Protein AF-W1YDT4-F1 (afdb_monomer)

Secondary structure (DSSP, 8-state):
-HHHHHHTS-GGGGEEE-TTSS-EEE-HHHHHHHHHHHHHHHHHHT---HHHHHHHHHHHHHHTTTS-HHHHHHHHHHTT-HHHHHHHHH-

Foldseek 3Di:
DVVVCVVVVDQVVQWDDDPPDPDIDGDLLVVLLVLLVVQVVCVVPPHDDPVSLVVNVVSCVVCVVVYPVVVSCVVCVVVVNNVVVVVSVVD

Mean predicted aligned error: 3.75 Å

Radius of gyration: 13.42 Å; Cα contacts (8 Å, |Δi|>4): 59; chains: 1; bounding box: 31×32×34 Å

Structure (mmCIF, N/CA/C/O backbone):
data_AF-W1YDT4-F1
#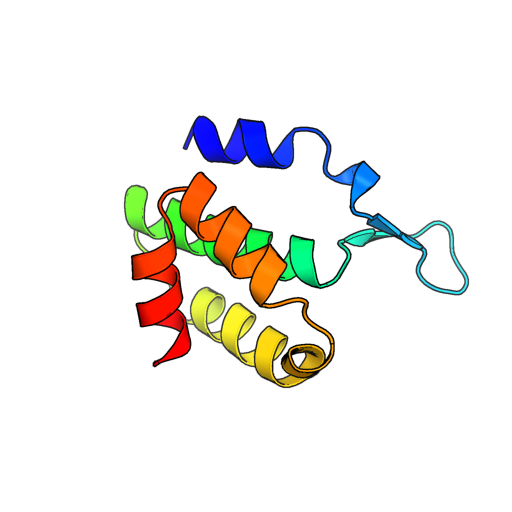
_entry.id   AF-W1YDT4-F1
#
loop_
_atom_site.group_PDB
_atom_site.id
_atom_site.type_symbol
_atom_site.label_atom_id
_atom_site.label_alt_id
_atom_site.label_comp_id
_atom_site.label_asym_id
_atom_site.label_entity_id
_atom_site.label_seq_id
_atom_site.pdbx_PDB_ins_code
_atom_site.Cartn_x
_atom_site.Cartn_y
_atom_site.Cartn_z
_atom_site.occupancy
_atom_site.B_iso_or_equiv
_atom_site.auth_seq_id
_atom_site.auth_comp_id
_atom_site.auth_asym_id
_atom_site.auth_atom_id
_atom_site.pdbx_PDB_model_num
ATOM 1 N N . ILE A 1 1 ? 11.715 4.205 -9.279 1.00 60.38 1 ILE A N 1
ATOM 2 C CA . ILE A 1 1 ? 12.010 5.119 -8.133 1.00 60.38 1 ILE A CA 1
ATOM 3 C C . ILE A 1 1 ? 11.320 6.483 -8.272 1.00 60.38 1 ILE A C 1
ATOM 5 O O . ILE A 1 1 ? 10.588 6.854 -7.364 1.00 60.38 1 ILE A O 1
ATOM 9 N N . ILE A 1 2 ? 11.498 7.220 -9.380 1.00 60.56 2 ILE A N 1
ATOM 10 C CA . ILE A 1 2 ? 10.871 8.549 -9.581 1.00 60.56 2 ILE A CA 1
ATOM 11 C C . ILE A 1 2 ? 9.329 8.474 -9.572 1.00 60.56 2 ILE A C 1
ATOM 13 O O . ILE A 1 2 ? 8.682 9.298 -8.931 1.00 60.56 2 ILE A O 1
ATOM 17 N N . PHE A 1 3 ? 8.745 7.442 -10.191 1.00 69.81 3 PHE A N 1
ATOM 18 C CA . PHE A 1 3 ? 7.291 7.217 -10.206 1.00 69.81 3 PHE A CA 1
ATOM 19 C C . PHE A 1 3 ? 6.680 7.036 -8.808 1.00 69.81 3 PHE A C 1
ATOM 21 O O . PHE A 1 3 ? 5.650 7.634 -8.510 1.00 69.81 3 PHE A O 1
ATOM 28 N N . PHE A 1 4 ? 7.353 6.310 -7.911 1.00 82.38 4 PHE A N 1
ATOM 29 C CA . PHE A 1 4 ? 6.881 6.120 -6.533 1.00 82.38 4 PHE A CA 1
ATOM 30 C C . PHE A 1 4 ? 6.823 7.442 -5.769 1.00 82.38 4 PHE A C 1
ATOM 32 O O . PHE A 1 4 ? 5.856 7.716 -5.069 1.00 82.38 4 PHE A O 1
ATOM 39 N N . LYS A 1 5 ? 7.827 8.307 -5.955 1.00 81.94 5 LYS A N 1
ATOM 40 C CA . LYS A 1 5 ? 7.848 9.630 -5.321 1.00 81.94 5 LYS A CA 1
ATOM 41 C C . LYS A 1 5 ? 6.664 10.495 -5.769 1.00 81.94 5 LYS A C 1
ATOM 43 O O . LYS A 1 5 ? 6.133 11.244 -4.959 1.00 81.94 5 LYS A O 1
ATOM 48 N N . LYS A 1 6 ? 6.250 10.381 -7.037 1.00 87.75 6 LYS A N 1
ATOM 49 C CA . LYS A 1 6 ? 5.073 11.087 -7.563 1.00 87.75 6 LYS A CA 1
ATOM 50 C C . LYS A 1 6 ? 3.773 10.549 -6.962 1.00 87.75 6 LYS A C 1
ATOM 52 O O . LYS A 1 6 ? 2.917 11.343 -6.607 1.00 87.75 6 LYS A O 1
ATOM 57 N N . PHE A 1 7 ? 3.641 9.232 -6.816 1.00 88.75 7 PHE A N 1
ATOM 58 C CA . PHE A 1 7 ? 2.458 8.615 -6.207 1.00 88.75 7 PHE A CA 1
ATOM 59 C C . PHE A 1 7 ? 2.237 9.061 -4.751 1.00 88.75 7 PHE A C 1
ATOM 61 O O . PHE A 1 7 ? 1.116 9.345 -4.339 1.00 88.75 7 PHE A O 1
ATOM 68 N N . PHE A 1 8 ? 3.324 9.186 -3.985 1.00 91.56 8 PHE A N 1
ATOM 69 C CA . PHE A 1 8 ? 3.301 9.624 -2.587 1.00 91.56 8 PHE A CA 1
ATOM 70 C C . PHE A 1 8 ? 3.539 11.132 -2.413 1.00 91.56 8 PHE A C 1
ATOM 72 O O . PHE A 1 8 ? 4.079 11.552 -1.391 1.00 91.56 8 PHE A O 1
ATOM 79 N N . SER A 1 9 ? 3.182 11.966 -3.399 1.00 93.06 9 SER A N 1
ATOM 80 C CA . SER A 1 9 ? 3.457 13.408 -3.333 1.00 93.06 9 SER A CA 1
ATOM 81 C C . SER A 1 9 ? 2.606 14.153 -2.304 1.00 93.06 9 SER A C 1
ATOM 83 O O . SER A 1 9 ? 3.050 15.186 -1.809 1.00 93.06 9 SER A O 1
ATOM 85 N N . ASN A 1 10 ? 1.410 13.650 -1.979 1.00 93.06 10 ASN A N 1
ATOM 86 C CA . ASN A 1 10 ? 0.537 14.248 -0.967 1.00 93.06 10 ASN A CA 1
ATOM 87 C C . ASN A 1 10 ? -0.089 13.192 -0.032 1.00 93.06 10 ASN A C 1
ATOM 89 O O . ASN A 1 10 ? -1.289 12.930 -0.096 1.00 93.06 10 ASN A O 1
ATOM 93 N N . PRO A 1 11 ? 0.705 12.553 0.844 1.00 92.38 11 PRO A N 1
ATOM 94 C CA . PRO A 1 11 ? 0.223 11.450 1.677 1.00 92.38 11 PRO A CA 1
ATOM 95 C C . PRO A 1 11 ? -0.819 11.893 2.716 1.00 92.38 11 PRO A C 1
ATOM 97 O O . PRO A 1 11 ? -1.576 11.058 3.203 1.00 92.38 11 PRO A O 1
ATOM 100 N N . TRP A 1 12 ? -0.883 13.189 3.045 1.00 94.31 12 TRP A N 1
ATOM 101 C CA . TRP A 1 12 ? -1.816 13.742 4.031 1.00 94.31 12 TRP A CA 1
ATOM 102 C C . TRP A 1 12 ? -3.285 13.586 3.633 1.00 94.31 12 TRP A C 1
ATOM 104 O O . TRP A 1 12 ? -4.111 13.326 4.506 1.00 94.31 12 TRP A O 1
ATOM 114 N N . GLU A 1 13 ? -3.607 13.646 2.335 1.00 95.12 13 GLU A N 1
ATOM 115 C CA . GLU A 1 13 ? -4.966 13.391 1.817 1.00 95.12 13 GLU A CA 1
ATOM 116 C C . GLU A 1 13 ? -5.467 11.981 2.148 1.00 95.12 13 GLU A C 1
ATOM 118 O O . GLU A 1 13 ? -6.667 11.732 2.218 1.00 95.12 13 GLU A O 1
ATOM 123 N N . TYR A 1 14 ? -4.538 11.061 2.398 1.00 95.69 14 TYR A N 1
ATOM 124 C CA . TYR A 1 14 ? -4.821 9.668 2.697 1.00 95.69 14 TYR A CA 1
ATOM 125 C C . TYR A 1 14 ? -4.712 9.362 4.188 1.00 95.69 14 TYR A C 1
ATOM 127 O O . TYR A 1 14 ? -4.686 8.190 4.560 1.00 95.69 14 TYR A O 1
ATOM 135 N N . THR A 1 15 ? -4.641 10.374 5.053 1.00 95.31 15 THR A N 1
ATOM 136 C CA . THR A 1 15 ? -4.567 10.165 6.500 1.00 95.31 15 THR A CA 1
ATOM 137 C C . THR A 1 15 ? -5.938 10.153 7.168 1.00 95.31 15 THR A C 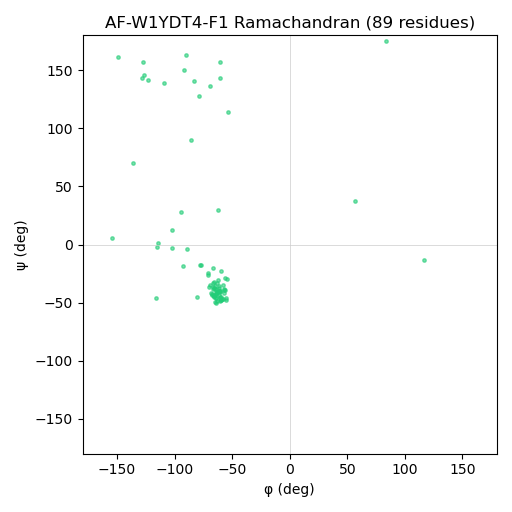1
ATOM 139 O O . THR A 1 15 ? -6.885 10.799 6.732 1.00 95.31 15 THR A O 1
ATOM 142 N N . VAL A 1 16 ? -6.034 9.404 8.261 1.00 94.56 16 VAL A N 1
ATOM 143 C CA . VAL A 1 16 ? -7.178 9.363 9.169 1.00 94.56 16 VAL A CA 1
ATOM 144 C C . VAL A 1 16 ? -6.703 9.702 10.579 1.00 94.56 16 VAL A C 1
ATOM 146 O O . VAL A 1 16 ? -5.610 9.302 10.991 1.00 94.56 16 VAL A O 1
ATOM 149 N N . SER A 1 17 ? -7.517 10.455 11.319 1.00 93.44 17 SER A N 1
ATOM 150 C CA . SER A 1 17 ? -7.225 10.801 12.713 1.00 93.44 17 SER A CA 1
ATOM 151 C C . SER A 1 17 ? -7.336 9.565 13.606 1.00 93.44 17 SER A C 1
ATOM 153 O O . SER A 1 17 ? -8.273 8.768 13.491 1.00 93.44 17 SER A O 1
ATOM 155 N N . LEU A 1 18 ? -6.374 9.409 14.512 1.00 89.62 18 LEU A N 1
ATOM 156 C CA . LEU A 1 18 ? -6.461 8.438 15.591 1.00 89.62 18 LEU A CA 1
ATOM 157 C C . LEU A 1 18 ? -7.362 9.015 16.688 1.00 89.62 18 LEU A C 1
ATOM 159 O O . LEU A 1 18 ? -7.160 10.143 17.133 1.00 89.62 18 LEU A O 1
ATOM 163 N N . LYS A 1 19 ? -8.378 8.252 17.117 1.00 80.94 19 LYS A N 1
ATOM 164 C CA . LYS A 1 19 ? -9.320 8.701 18.154 1.00 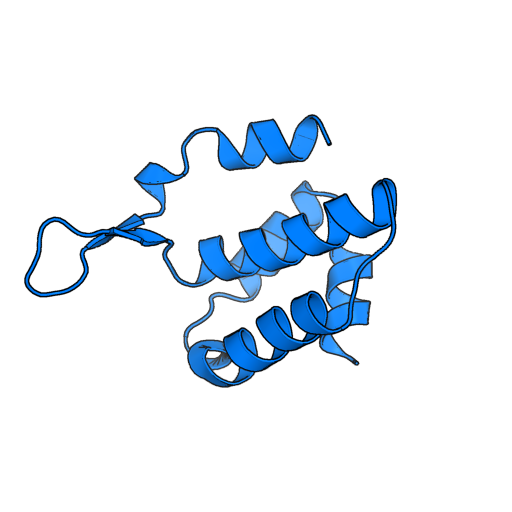80.94 19 LYS A CA 1
ATOM 165 C C . LYS A 1 19 ? -8.562 9.142 19.409 1.00 80.94 19 LYS A C 1
ATOM 167 O O . LYS A 1 19 ? -7.998 8.297 20.097 1.00 80.94 19 LYS A O 1
ATOM 172 N N . GLY A 1 20 ? -8.643 10.433 19.721 1.00 70.88 20 GLY A N 1
ATOM 173 C CA . GLY A 1 20 ? -8.217 10.992 21.003 1.00 70.88 20 GLY A CA 1
ATOM 174 C C . GLY A 1 20 ? -7.061 11.985 20.951 1.00 70.88 20 GLY A C 1
ATOM 175 O O . GLY A 1 20 ? -6.908 12.698 21.928 1.00 70.88 20 GLY A O 1
ATOM 176 N N . ASP A 1 21 ? -6.314 12.109 19.848 1.00 67.44 21 ASP A N 1
ATOM 177 C CA . ASP A 1 21 ? -5.135 12.985 19.809 1.00 67.44 21 ASP A CA 1
ATOM 178 C C . ASP A 1 21 ? -4.870 13.574 18.418 1.00 67.44 21 ASP A C 1
ATOM 180 O O . ASP A 1 21 ? -5.312 13.036 17.403 1.00 67.44 21 ASP A O 1
ATOM 184 N N . TYR A 1 22 ? -4.075 14.652 18.376 1.00 84.88 22 TYR A N 1
ATOM 185 C CA . TYR A 1 22 ? -3.513 15.332 17.192 1.00 84.88 22 TYR A CA 1
ATOM 186 C C . TYR A 1 22 ? -2.569 14.441 16.349 1.00 84.88 22 TYR A C 1
ATOM 188 O O . TYR A 1 22 ? -1.618 14.917 15.731 1.00 84.88 22 TYR A O 1
ATOM 196 N N . SER A 1 23 ? -2.812 13.132 16.345 1.00 92.00 23 SER A N 1
ATOM 197 C CA . SER A 1 23 ? -2.056 12.102 15.653 1.00 92.00 23 SER A CA 1
ATOM 198 C C . SER A 1 23 ? -2.867 11.544 14.490 1.00 92.00 23 SER A C 1
ATOM 200 O O . SER A 1 23 ? -4.068 11.279 14.594 1.00 92.00 23 SER A O 1
ATOM 202 N N . TYR A 1 24 ? -2.180 11.323 13.377 1.00 93.62 24 TYR A N 1
ATOM 203 C CA . TYR A 1 24 ? -2.763 10.842 12.134 1.00 93.62 24 TYR A CA 1
ATOM 204 C C . TYR A 1 24 ? -2.003 9.611 11.663 1.00 93.62 24 TYR A C 1
ATOM 206 O O . TYR A 1 24 ? -0.791 9.501 11.845 1.00 93.62 24 TYR A O 1
ATOM 214 N N . THR A 1 25 ? -2.719 8.687 11.040 1.00 94.62 25 THR A N 1
ATOM 215 C CA . THR A 1 25 ? -2.131 7.524 10.376 1.00 94.62 25 THR A CA 1
ATOM 216 C C . THR A 1 25 ? -2.634 7.442 8.947 1.00 94.62 25 THR A C 1
ATOM 218 O O . THR A 1 25 ? -3.697 7.973 8.637 1.00 94.62 25 THR A O 1
ATOM 221 N N . LEU A 1 26 ? -1.900 6.769 8.066 1.00 96.12 26 LEU A N 1
ATOM 222 C CA . LEU A 1 26 ? -2.413 6.459 6.735 1.00 96.12 26 LEU A CA 1
ATOM 223 C C . LEU A 1 26 ? -3.668 5.588 6.850 1.00 96.12 26 LEU A C 1
ATOM 225 O O . LEU A 1 26 ? -3.746 4.688 7.692 1.00 96.12 26 LEU A O 1
ATOM 229 N N . ASN A 1 27 ? -4.634 5.823 5.968 1.00 96.44 27 ASN A N 1
ATOM 230 C CA . ASN A 1 27 ? -5.742 4.906 5.783 1.00 96.44 27 ASN A CA 1
ATOM 231 C C . ASN A 1 27 ? -5.216 3.531 5.339 1.00 96.44 27 ASN A C 1
ATOM 233 O O . ASN A 1 27 ? -4.114 3.405 4.795 1.00 96.44 27 ASN A O 1
ATOM 237 N N . LYS A 1 28 ? -6.014 2.489 5.580 1.00 97.75 28 LYS A N 1
ATOM 238 C CA . LYS A 1 28 ? -5.549 1.102 5.466 1.00 97.75 28 LYS A CA 1
ATOM 239 C C . LYS A 1 28 ? -5.103 0.723 4.054 1.00 97.75 28 LYS A C 1
ATOM 241 O O . LYS A 1 28 ? -4.063 0.089 3.889 1.00 97.75 28 LYS A O 1
ATOM 246 N N . ASN A 1 29 ? -5.844 1.176 3.044 1.00 98.06 29 ASN A N 1
ATOM 247 C CA . ASN A 1 29 ? -5.528 0.915 1.641 1.00 98.06 29 ASN A CA 1
ATOM 248 C C . ASN A 1 29 ? -4.197 1.563 1.254 1.00 98.06 29 ASN A C 1
ATOM 250 O O . ASN A 1 29 ? -3.300 0.902 0.733 1.00 98.06 29 ASN A O 1
ATOM 254 N N . TYR A 1 30 ? -4.037 2.847 1.574 1.00 97.44 30 TYR A N 1
ATOM 255 C CA . TYR A 1 30 ? -2.830 3.599 1.245 1.00 97.44 30 TYR A CA 1
ATOM 256 C C . TYR A 1 30 ? -1.600 3.087 2.005 1.00 97.44 30 TYR A C 1
ATOM 258 O O . TYR A 1 30 ? -0.495 3.070 1.465 1.00 97.44 30 TYR A O 1
ATOM 266 N N . HIS A 1 31 ? -1.790 2.601 3.234 1.00 97.75 31 HIS A N 1
ATOM 267 C CA . HIS A 1 31 ? -0.731 1.961 4.006 1.00 97.75 31 HIS A CA 1
ATOM 268 C C . HIS A 1 31 ? -0.260 0.645 3.368 1.00 97.75 31 HIS A C 1
ATOM 270 O O . HIS A 1 31 ? 0.946 0.436 3.248 1.00 97.75 31 HIS A O 1
ATOM 276 N N . LEU A 1 32 ? -1.168 -0.233 2.918 1.00 98.06 32 LEU A N 1
ATOM 277 C CA . LEU A 1 32 ? -0.751 -1.462 2.233 1.00 98.06 32 LEU A CA 1
ATOM 278 C C . LEU A 1 32 ? -0.030 -1.152 0.914 1.00 98.06 32 LEU A C 1
ATOM 280 O O . LEU A 1 32 ? 1.018 -1.734 0.639 1.00 98.06 32 LEU A O 1
ATOM 284 N N . ILE A 1 33 ? -0.543 -0.196 0.131 1.00 97.69 33 ILE A N 1
ATOM 285 C CA . ILE A 1 33 ? 0.122 0.273 -1.093 1.00 97.69 33 ILE A CA 1
ATOM 286 C C . ILE A 1 33 ? 1.538 0.776 -0.774 1.00 97.69 33 ILE A C 1
ATOM 288 O O . ILE A 1 33 ? 2.483 0.441 -1.487 1.00 97.69 33 IL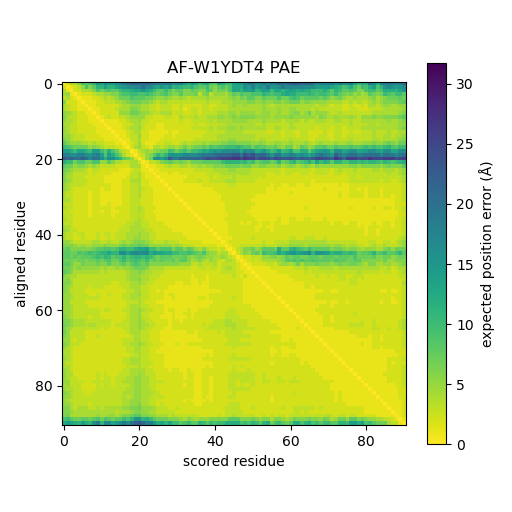E A O 1
ATOM 292 N N . TYR A 1 34 ? 1.717 1.516 0.325 1.00 96.94 34 TYR A N 1
ATOM 293 C CA . TYR A 1 34 ? 3.041 1.933 0.786 1.00 96.94 34 TYR A CA 1
ATOM 294 C C . TYR A 1 34 ? 3.966 0.741 1.068 1.00 96.94 34 TYR A C 1
ATOM 296 O O . TYR A 1 34 ? 5.096 0.745 0.584 1.00 96.94 34 TYR A O 1
ATOM 304 N N . LEU A 1 35 ? 3.506 -0.293 1.782 1.00 97.19 35 LEU A N 1
ATOM 305 C CA . LEU A 1 35 ? 4.320 -1.485 2.058 1.00 97.19 35 LEU A CA 1
ATOM 306 C C . LEU A 1 35 ? 4.736 -2.216 0.767 1.00 97.19 35 LEU A C 1
ATOM 308 O O . LEU A 1 35 ? 5.905 -2.576 0.616 1.00 97.19 35 LEU A O 1
ATOM 312 N N . LEU A 1 36 ? 3.813 -2.371 -0.188 1.00 96.81 36 LEU A N 1
ATOM 313 C CA . LEU A 1 36 ? 4.065 -3.013 -1.485 1.00 96.81 36 LEU A CA 1
ATOM 314 C C . LEU A 1 36 ? 5.051 -2.216 -2.351 1.00 96.81 36 LEU A C 1
ATOM 316 O O . LEU A 1 36 ? 5.988 -2.770 -2.927 1.00 96.81 36 LEU A O 1
ATOM 320 N N . VAL A 1 37 ? 4.903 -0.892 -2.405 1.00 95.75 37 VAL A N 1
ATOM 321 C CA . VAL A 1 37 ? 5.853 -0.039 -3.130 1.00 95.75 37 VAL A CA 1
ATOM 322 C C . VAL A 1 37 ? 7.213 -0.002 -2.426 1.00 95.75 37 VAL A C 1
ATOM 324 O O . VAL A 1 37 ? 8.254 0.058 -3.085 1.00 95.75 37 VAL A O 1
ATOM 327 N N . HIS A 1 38 ? 7.237 -0.053 -1.093 1.00 94.19 38 HIS A N 1
ATOM 328 C CA . HIS A 1 38 ? 8.472 -0.048 -0.317 1.00 94.19 38 HIS A CA 1
ATOM 329 C C . HIS A 1 38 ? 9.318 -1.291 -0.611 1.00 94.19 38 HIS A C 1
ATOM 331 O O . HIS A 1 38 ? 10.498 -1.155 -0.944 1.00 94.19 38 HIS A O 1
ATOM 337 N N . ILE A 1 39 ? 8.719 -2.484 -0.586 1.00 94.50 39 ILE A N 1
ATOM 338 C CA . ILE A 1 39 ? 9.440 -3.711 -0.935 1.00 94.50 39 ILE A CA 1
ATOM 339 C C . ILE A 1 39 ? 9.849 -3.725 -2.419 1.00 94.50 39 ILE A C 1
ATOM 341 O O . ILE A 1 39 ? 10.982 -4.096 -2.730 1.00 94.50 39 ILE A O 1
ATOM 345 N N . ALA A 1 40 ? 9.012 -3.211 -3.332 1.00 93.75 40 ALA A N 1
ATOM 346 C CA . ALA A 1 40 ? 9.369 -3.054 -4.745 1.00 93.75 40 ALA A CA 1
ATOM 347 C C . ALA A 1 40 ? 10.614 -2.174 -4.930 1.00 93.75 40 ALA A C 1
ATOM 349 O O . ALA A 1 40 ? 11.558 -2.546 -5.627 1.00 93.75 40 ALA A O 1
ATOM 350 N N . LYS A 1 41 ? 10.665 -1.018 -4.255 1.00 92.25 41 LYS A N 1
ATOM 351 C CA . LYS A 1 41 ? 11.829 -0.118 -4.264 1.00 92.25 41 LYS A CA 1
ATOM 352 C C . LYS A 1 41 ? 13.106 -0.835 -3.814 1.00 92.25 41 LYS A C 1
ATOM 354 O O . LYS A 1 41 ? 14.163 -0.583 -4.389 1.00 92.25 41 LYS A O 1
ATOM 359 N N . HIS A 1 42 ? 13.010 -1.709 -2.816 1.00 92.62 42 HIS A N 1
ATOM 360 C CA . HIS A 1 42 ? 14.133 -2.506 -2.327 1.00 92.62 42 HIS A CA 1
ATOM 361 C C . HIS A 1 42 ? 14.616 -3.536 -3.354 1.00 92.62 42 HIS A C 1
ATOM 363 O O . HIS A 1 42 ? 15.822 -3.616 -3.604 1.00 92.62 42 HIS A O 1
ATOM 369 N N . PHE A 1 43 ? 13.699 -4.241 -4.022 1.00 90.12 43 PHE A N 1
ATOM 370 C CA . PHE A 1 43 ? 14.044 -5.161 -5.112 1.00 90.12 43 PHE A CA 1
ATOM 371 C C . PHE A 1 43 ? 14.794 -4.478 -6.262 1.00 90.12 43 PHE A C 1
ATOM 373 O O . PHE A 1 43 ? 15.711 -5.075 -6.817 1.00 90.12 43 PHE A O 1
ATOM 380 N N . TYR A 1 44 ? 14.476 -3.220 -6.580 1.00 87.62 44 TYR A N 1
ATOM 381 C CA . TYR A 1 44 ? 15.201 -2.476 -7.616 1.00 87.62 44 TYR A CA 1
ATOM 382 C C . TYR A 1 44 ? 16.629 -2.060 -7.229 1.00 87.62 44 TYR A C 1
ATOM 384 O O . TYR A 1 44 ? 17.423 -1.779 -8.122 1.00 87.62 44 TYR A O 1
ATOM 392 N N . GLY A 1 45 ? 16.942 -1.924 -5.936 1.00 82.88 45 GLY A N 1
ATOM 393 C CA . GLY A 1 45 ? 18.157 -1.228 -5.491 1.00 82.88 45 GLY A CA 1
ATOM 394 C C . GLY A 1 45 ? 19.181 -2.085 -4.752 1.00 82.88 45 GLY A C 1
ATOM 395 O O . GLY A 1 45 ? 20.375 -1.956 -5.003 1.00 82.88 45 GLY A O 1
ATOM 396 N N . CYS A 1 46 ? 18.743 -2.906 -3.799 1.00 84.25 46 CYS A N 1
ATOM 397 C CA . CYS A 1 46 ? 19.659 -3.564 -2.856 1.00 84.25 46 CYS A CA 1
ATOM 398 C C . CYS A 1 46 ? 19.138 -4.888 -2.268 1.00 84.25 46 CYS A C 1
ATOM 400 O O . CYS A 1 46 ? 19.790 -5.461 -1.398 1.00 84.25 46 CYS A O 1
ATOM 402 N N . GLY A 1 47 ? 17.986 -5.382 -2.736 1.00 85.25 47 GLY A N 1
ATOM 403 C CA . GLY A 1 47 ? 17.312 -6.558 -2.184 1.00 85.25 47 GLY A CA 1
ATOM 404 C C . GLY A 1 47 ? 16.432 -6.230 -0.974 1.00 85.25 47 GLY A C 1
ATOM 405 O O . GLY A 1 47 ? 16.383 -5.091 -0.504 1.00 85.25 47 GLY A O 1
ATOM 406 N N . CYS A 1 48 ? 15.706 -7.235 -0.477 1.00 88.12 48 CYS A N 1
ATOM 407 C CA . CYS A 1 48 ? 14.809 -7.100 0.670 1.00 88.12 48 CYS A CA 1
ATOM 408 C C . CYS A 1 48 ? 15.084 -8.179 1.731 1.00 88.12 48 CYS A C 1
ATOM 410 O O . CYS A 1 48 ? 15.409 -9.318 1.402 1.00 88.12 48 CYS A O 1
ATOM 412 N N . GLY A 1 49 ? 14.966 -7.814 3.010 1.00 89.25 49 GLY A N 1
ATOM 413 C CA . GLY A 1 49 ? 14.986 -8.757 4.126 1.00 89.25 49 GLY A CA 1
ATOM 414 C C . GLY A 1 49 ? 13.588 -9.272 4.479 1.00 89.25 49 GLY A C 1
ATOM 415 O O . GLY A 1 49 ? 12.578 -8.642 4.161 1.00 89.25 49 GLY A O 1
ATOM 416 N N . VAL A 1 50 ? 13.536 -10.379 5.228 1.00 92.44 50 VAL A N 1
ATOM 417 C CA . VAL A 1 50 ? 12.290 -11.070 5.618 1.00 92.44 50 VAL A CA 1
ATOM 418 C C . VAL A 1 50 ? 11.273 -10.165 6.324 1.00 92.44 50 VAL A C 1
ATOM 420 O O . VAL A 1 50 ? 10.067 -10.353 6.181 1.00 92.44 50 VAL A O 1
ATOM 423 N N . ARG A 1 51 ? 11.745 -9.139 7.045 1.00 94.81 51 ARG A N 1
ATOM 424 C CA . ARG A 1 51 ? 10.880 -8.219 7.789 1.00 94.81 51 ARG A CA 1
ATOM 425 C C . ARG A 1 51 ? 9.847 -7.526 6.896 1.00 94.81 51 ARG A C 1
ATOM 427 O O . ARG A 1 51 ? 8.706 -7.405 7.317 1.00 94.81 51 ARG A O 1
ATOM 434 N N . MET A 1 52 ? 10.215 -7.133 5.675 1.00 94.38 52 MET A N 1
ATOM 435 C CA . MET A 1 52 ? 9.294 -6.443 4.760 1.00 94.38 52 MET A CA 1
ATOM 436 C C . MET A 1 52 ? 8.151 -7.349 4.296 1.00 94.38 52 MET A C 1
ATOM 438 O O . MET A 1 52 ? 7.009 -6.906 4.216 1.00 94.38 52 MET A O 1
ATOM 442 N N . ILE A 1 53 ? 8.445 -8.628 4.044 1.00 94.56 53 ILE A N 1
ATOM 443 C CA . ILE A 1 53 ? 7.424 -9.630 3.712 1.00 94.56 53 ILE A CA 1
ATOM 444 C C . ILE A 1 53 ? 6.513 -9.852 4.926 1.00 94.56 53 ILE A C 1
ATOM 446 O O . ILE A 1 53 ? 5.292 -9.829 4.795 1.00 94.56 53 ILE A O 1
ATOM 450 N N . MET A 1 54 ? 7.094 -9.981 6.127 1.00 96.00 54 MET A N 1
ATOM 451 C CA . MET A 1 54 ? 6.322 -10.130 7.366 1.00 96.00 54 MET A CA 1
ATOM 452 C C . MET A 1 54 ? 5.421 -8.924 7.652 1.00 96.00 54 MET A C 1
ATOM 454 O O . MET A 1 54 ? 4.310 -9.112 8.139 1.00 96.00 54 MET A O 1
ATOM 458 N N . ASP A 1 55 ? 5.872 -7.702 7.359 1.00 96.88 55 ASP A N 1
ATOM 459 C CA . ASP A 1 55 ? 5.059 -6.495 7.523 1.00 96.88 55 ASP A CA 1
ATOM 460 C C . ASP A 1 55 ? 3.798 -6.562 6.658 1.00 96.88 55 ASP A C 1
ATOM 462 O O . ASP A 1 55 ? 2.703 -6.318 7.162 1.00 96.88 55 ASP A O 1
ATOM 466 N N . ILE A 1 56 ? 3.929 -6.979 5.396 1.00 97.62 56 ILE A N 1
ATOM 467 C CA . ILE A 1 56 ? 2.798 -7.161 4.476 1.00 97.62 56 ILE A CA 1
ATOM 468 C C . ILE A 1 56 ? 1.871 -8.278 4.971 1.00 97.62 56 ILE A C 1
ATOM 470 O O . ILE A 1 56 ? 0.665 -8.060 5.104 1.00 97.62 56 ILE A O 1
ATOM 474 N N . ALA A 1 57 ? 2.425 -9.446 5.310 1.00 96.75 57 ALA A N 1
ATOM 475 C CA . ALA A 1 57 ? 1.652 -10.598 5.773 1.00 96.75 57 ALA A CA 1
ATOM 476 C C . ALA A 1 57 ? 0.855 -10.283 7.051 1.00 96.75 57 ALA A C 1
ATOM 478 O O . ALA A 1 57 ? -0.350 -10.530 7.121 1.00 96.75 57 ALA A O 1
ATOM 479 N N . MET A 1 58 ? 1.496 -9.667 8.048 1.00 97.56 58 MET A N 1
ATOM 480 C CA . MET A 1 58 ? 0.839 -9.264 9.295 1.00 97.56 58 MET A CA 1
ATOM 481 C C . MET A 1 58 ? -0.230 -8.196 9.064 1.00 97.56 58 MET A C 1
ATOM 483 O O . MET A 1 58 ? -1.286 -8.236 9.701 1.00 97.56 58 MET A O 1
ATOM 487 N N . TYR A 1 59 ? 0.021 -7.253 8.151 1.00 98.06 59 TYR A N 1
ATOM 488 C CA . TYR A 1 59 ? -0.938 -6.207 7.820 1.00 98.06 59 TYR A CA 1
ATOM 489 C C . TYR A 1 59 ? -2.206 -6.783 7.188 1.00 98.06 59 TYR A C 1
ATOM 491 O O . TYR A 1 59 ? -3.312 -6.458 7.618 1.00 98.06 59 TYR A O 1
ATOM 499 N N . ILE A 1 60 ? -2.052 -7.691 6.224 1.00 97.44 60 ILE A N 1
ATOM 500 C CA . ILE A 1 60 ? -3.168 -8.366 5.552 1.00 97.44 60 ILE A CA 1
ATOM 501 C C . ILE A 1 60 ? -3.906 -9.289 6.515 1.00 97.44 60 ILE A C 1
ATOM 503 O O . ILE A 1 60 ? -5.133 -9.263 6.555 1.00 97.44 60 ILE A O 1
ATOM 507 N N . ASN A 1 61 ? -3.194 -10.047 7.349 1.00 97.12 61 ASN A N 1
ATOM 508 C CA . ASN A 1 61 ? -3.827 -10.890 8.361 1.00 97.12 61 ASN A CA 1
ATOM 509 C C . ASN A 1 61 ? -4.723 -10.071 9.308 1.00 97.12 61 ASN A C 1
ATOM 511 O O . ASN A 1 61 ? -5.805 -10.515 9.687 1.00 97.12 61 ASN A O 1
ATOM 515 N N . LYS A 1 62 ? -4.295 -8.855 9.669 1.00 97.94 62 LYS A N 1
ATOM 516 C CA . LYS A 1 62 ? -5.049 -7.984 10.576 1.00 97.94 62 LYS A CA 1
ATOM 517 C C . LYS A 1 62 ? -6.183 -7.220 9.892 1.00 97.94 62 LYS A C 1
ATOM 519 O O . LYS A 1 62 ? -7.269 -7.132 10.455 1.00 97.94 62 LYS A O 1
ATOM 524 N N . PHE A 1 63 ? -5.928 -6.637 8.723 1.00 98.00 63 PHE A N 1
ATOM 525 C CA . PHE A 1 63 ? -6.823 -5.664 8.089 1.00 98.00 63 PHE A CA 1
ATOM 526 C C . PHE A 1 63 ? -7.427 -6.141 6.768 1.00 98.00 63 PHE A C 1
ATOM 528 O O . PHE A 1 63 ? -8.244 -5.431 6.198 1.00 98.00 63 PHE A O 1
ATOM 535 N N . GLY A 1 64 ? -7.083 -7.334 6.280 1.00 96.88 64 GLY A N 1
ATOM 536 C CA . GLY A 1 64 ? -7.404 -7.809 4.929 1.00 96.88 64 GLY A CA 1
ATOM 537 C C . GLY A 1 64 ? -8.886 -7.797 4.558 1.00 96.88 64 GLY A C 1
ATOM 538 O O . GLY A 1 64 ? -9.215 -7.603 3.392 1.00 96.88 64 GLY A O 1
ATOM 539 N N . LYS A 1 65 ? -9.779 -7.952 5.543 1.00 97.69 65 LYS A N 1
ATOM 540 C CA . LYS A 1 65 ? -11.240 -7.877 5.355 1.00 97.69 65 LYS A CA 1
ATOM 541 C C . LYS A 1 65 ? -11.776 -6.447 5.227 1.00 97.69 65 LYS A C 1
ATOM 543 O O . LYS A 1 65 ? -12.905 -6.264 4.799 1.00 97.69 65 LYS A O 1
ATOM 548 N N . GLU A 1 66 ? -10.996 -5.458 5.647 1.00 98.00 66 GLU A N 1
ATOM 549 C CA . GLU A 1 66 ? -11.342 -4.032 5.627 1.00 98.00 66 GLU A CA 1
ATOM 550 C C . GLU A 1 66 ? -10.677 -3.287 4.461 1.00 98.00 66 GLU A C 1
ATOM 552 O O . GLU A 1 66 ? -10.864 -2.079 4.316 1.00 98.00 66 GLU A O 1
ATOM 557 N N . LEU A 1 67 ? -9.855 -3.987 3.676 1.00 98.12 67 LEU A N 1
ATOM 558 C CA . LEU A 1 67 ? -9.171 -3.428 2.521 1.00 98.12 67 LEU A CA 1
ATOM 559 C C . LEU A 1 67 ? -10.084 -3.425 1.296 1.00 98.12 67 LEU A C 1
ATOM 561 O O . LEU A 1 67 ? -10.793 -4.394 1.026 1.00 98.12 67 LEU A O 1
ATOM 565 N N . ASP A 1 68 ? -9.995 -2.346 0.527 1.00 98.31 68 ASP A N 1
ATOM 566 C CA . ASP A 1 68 ? -10.578 -2.242 -0.805 1.00 98.31 68 ASP A CA 1
ATOM 567 C C . ASP A 1 68 ? -9.585 -2.817 -1.820 1.00 98.31 68 ASP A C 1
ATOM 569 O O . ASP A 1 68 ? -8.681 -2.134 -2.312 1.00 98.31 68 ASP A O 1
ATOM 573 N N . TRP A 1 69 ? -9.710 -4.120 -2.069 1.00 97.75 69 TRP A N 1
ATOM 574 C CA . TRP A 1 69 ? -8.815 -4.842 -2.967 1.00 97.75 69 TRP A CA 1
ATOM 575 C C . TRP A 1 69 ? -8.936 -4.390 -4.419 1.00 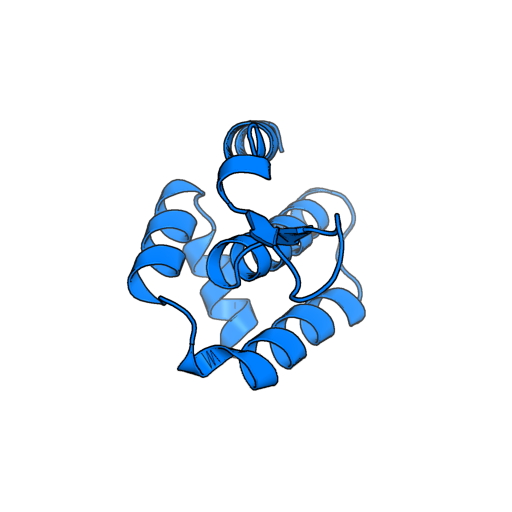97.75 69 TRP A C 1
ATOM 577 O O . TRP A 1 69 ? -7.920 -4.373 -5.111 1.00 97.75 69 TRP A O 1
ATOM 587 N N . ASP A 1 70 ? -10.122 -3.980 -4.870 1.00 98.31 70 ASP A N 1
ATOM 588 C CA . ASP A 1 70 ? -10.318 -3.491 -6.236 1.00 98.31 70 ASP A CA 1
ATOM 589 C C . ASP A 1 70 ? -9.548 -2.182 -6.447 1.00 98.31 70 ASP A C 1
ATOM 591 O O . ASP A 1 70 ? -8.805 -2.043 -7.424 1.00 98.31 70 ASP A O 1
ATOM 595 N N . TYR A 1 71 ? -9.631 -1.262 -5.481 1.00 97.62 71 TYR A N 1
ATOM 596 C CA . TYR A 1 71 ? -8.817 -0.048 -5.471 1.00 97.62 71 TYR A CA 1
ATOM 597 C C . TYR A 1 71 ? -7.316 -0.364 -5.430 1.00 97.62 71 TYR A C 1
ATOM 599 O O . TYR A 1 71 ? -6.550 0.165 -6.236 1.00 97.62 71 TYR A O 1
ATOM 607 N N . ILE A 1 72 ? -6.876 -1.249 -4.528 1.00 98.12 72 ILE A N 1
ATOM 608 C CA . ILE A 1 72 ? -5.453 -1.603 -4.400 1.00 98.12 72 ILE A CA 1
ATOM 609 C C . ILE A 1 72 ? -4.914 -2.190 -5.707 1.00 98.12 72 ILE A C 1
ATOM 611 O O . ILE A 1 72 ? -3.840 -1.783 -6.152 1.00 98.12 72 ILE A O 1
ATOM 615 N N . TRP A 1 73 ? -5.639 -3.112 -6.345 1.00 98.06 73 TRP A N 1
ATOM 616 C CA . TRP A 1 73 ? -5.212 -3.701 -7.614 1.00 98.06 73 TRP A CA 1
ATOM 617 C C . TRP A 1 73 ? -5.150 -2.671 -8.738 1.00 98.06 73 TRP A C 1
ATOM 619 O O . TRP A 1 73 ? -4.162 -2.660 -9.472 1.00 98.06 73 TRP A O 1
ATOM 629 N N . ALA A 1 74 ? -6.122 -1.758 -8.820 1.0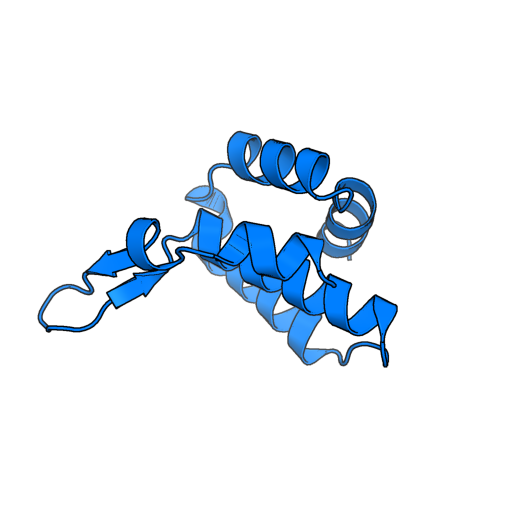0 97.94 74 ALA A N 1
ATOM 630 C CA . ALA A 1 74 ? -6.093 -0.669 -9.791 1.00 97.94 74 ALA A CA 1
ATOM 631 C C . ALA A 1 74 ? -4.869 0.247 -9.603 1.00 97.94 74 ALA A C 1
ATOM 633 O O . ALA A 1 74 ? -4.241 0.652 -10.584 1.00 97.94 74 ALA A O 1
ATOM 634 N N . GLU A 1 75 ? -4.482 0.553 -8.361 1.00 96.38 75 GLU A N 1
ATOM 635 C CA . GLU A 1 75 ? -3.258 1.318 -8.094 1.00 96.38 75 GLU A CA 1
ATOM 636 C C . GLU A 1 75 ? -1.986 0.515 -8.408 1.00 96.38 75 GLU A C 1
ATOM 638 O O . GLU A 1 75 ? -1.026 1.073 -8.943 1.00 96.38 75 GLU A O 1
ATOM 643 N N . MET A 1 76 ? -1.966 -0.797 -8.150 1.00 96.94 76 MET A N 1
ATOM 644 C CA . MET A 1 76 ? -0.837 -1.658 -8.527 1.00 96.94 76 MET A CA 1
ATOM 645 C C . MET A 1 76 ? -0.657 -1.762 -10.045 1.00 96.94 76 MET A C 1
ATOM 647 O O . MET A 1 76 ? 0.484 -1.794 -10.503 1.00 96.94 76 MET A O 1
ATOM 651 N N . ASP A 1 77 ? -1.744 -1.772 -10.821 1.00 96.56 77 ASP A N 1
ATOM 652 C CA . ASP A 1 77 ? -1.697 -1.721 -12.287 1.00 96.56 77 ASP A CA 1
ATOM 653 C C . ASP A 1 77 ? -1.105 -0.391 -12.781 1.00 96.56 77 ASP A C 1
ATOM 655 O O . ASP A 1 77 ? -0.191 -0.383 -13.603 1.00 96.56 77 ASP A O 1
ATOM 659 N N . LYS A 1 78 ? -1.544 0.749 -12.225 1.00 94.50 78 LYS A N 1
ATOM 660 C CA . LYS A 1 78 ? -0.993 2.079 -12.567 1.00 94.50 78 LYS A CA 1
ATOM 661 C C . LYS A 1 78 ? 0.494 2.219 -12.229 1.00 94.50 78 LYS A C 1
ATOM 663 O O . LYS A 1 78 ? 1.198 3.004 -12.863 1.00 94.50 78 LYS A O 1
ATOM 668 N N . LEU A 1 79 ? 0.951 1.510 -11.198 1.00 94.00 79 LEU A N 1
ATOM 669 C CA . LEU A 1 79 ? 2.336 1.522 -10.729 1.00 94.00 79 LEU A CA 1
ATOM 670 C C . LEU A 1 79 ? 3.225 0.470 -11.408 1.00 94.00 79 LEU A C 1
ATOM 672 O O . LEU A 1 79 ? 4.423 0.459 -11.123 1.00 94.00 79 LEU A O 1
ATOM 676 N N . ASP A 1 80 ? 2.664 -0.377 -12.277 1.00 94.38 80 ASP A N 1
ATOM 677 C CA . ASP A 1 80 ? 3.342 -1.526 -12.896 1.00 94.38 80 ASP A CA 1
ATOM 678 C C . ASP A 1 80 ? 3.931 -2.506 -11.857 1.00 94.38 80 ASP A C 1
ATOM 680 O O . ASP A 1 80 ? 5.022 -3.054 -11.996 1.00 94.38 80 ASP A O 1
ATOM 684 N N . LEU A 1 81 ? 3.206 -2.699 -10.749 1.00 95.94 81 LEU A N 1
ATOM 685 C CA . LEU A 1 81 ? 3.605 -3.564 -9.632 1.00 95.94 81 LEU A CA 1
ATOM 686 C C . LEU A 1 81 ? 2.693 -4.777 -9.445 1.00 95.94 81 LEU A C 1
ATOM 688 O O . LEU A 1 81 ? 2.922 -5.572 -8.534 1.00 95.94 81 LEU A O 1
ATOM 692 N N . ARG A 1 82 ? 1.675 -4.960 -10.292 1.00 96.31 82 ARG A N 1
ATOM 693 C CA . ARG A 1 82 ? 0.677 -6.021 -10.106 1.00 96.31 82 ARG A CA 1
ATOM 694 C C . ARG A 1 82 ? 1.288 -7.417 -9.996 1.00 96.31 82 ARG A C 1
ATOM 696 O O . ARG A 1 82 ? 0.952 -8.134 -9.057 1.00 96.31 82 ARG A O 1
ATOM 703 N N . LEU A 1 83 ? 2.197 -7.787 -10.899 1.00 95.94 83 LEU A N 1
ATOM 704 C CA . LEU A 1 83 ? 2.820 -9.116 -10.889 1.00 95.94 83 LEU A CA 1
ATOM 705 C C . LEU A 1 83 ? 3.665 -9.346 -9.626 1.00 95.94 83 LEU A C 1
ATOM 707 O O . LEU A 1 83 ? 3.588 -10.407 -9.009 1.00 95.94 83 LEU A O 1
ATOM 711 N N . LEU A 1 84 ? 4.444 -8.341 -9.214 1.00 94.06 84 LEU A N 1
ATOM 712 C CA . LEU A 1 84 ? 5.218 -8.410 -7.975 1.00 94.06 84 LEU A CA 1
ATOM 713 C C . LEU A 1 84 ? 4.292 -8.608 -6.770 1.00 94.06 84 LEU A C 1
ATOM 715 O O . LEU A 1 84 ? 4.535 -9.489 -5.949 1.00 94.06 84 LEU A O 1
ATOM 719 N N . THR A 1 85 ? 3.221 -7.819 -6.689 1.00 96.19 85 THR A N 1
ATOM 720 C CA . THR A 1 85 ? 2.235 -7.920 -5.612 1.00 96.19 85 THR A CA 1
ATOM 721 C C . THR A 1 85 ? 1.584 -9.300 -5.589 1.00 96.19 85 THR A C 1
ATOM 723 O O . THR A 1 85 ? 1.537 -9.910 -4.529 1.00 96.19 85 THR A O 1
ATOM 726 N N . GLN A 1 86 ? 1.158 -9.850 -6.731 1.00 96.50 86 GLN A N 1
ATOM 727 C CA . GLN A 1 86 ? 0.603 -11.211 -6.798 1.00 96.50 86 GLN A CA 1
ATOM 728 C C . GLN A 1 86 ? 1.568 -12.257 -6.234 1.00 96.50 86 GLN A C 1
ATOM 730 O O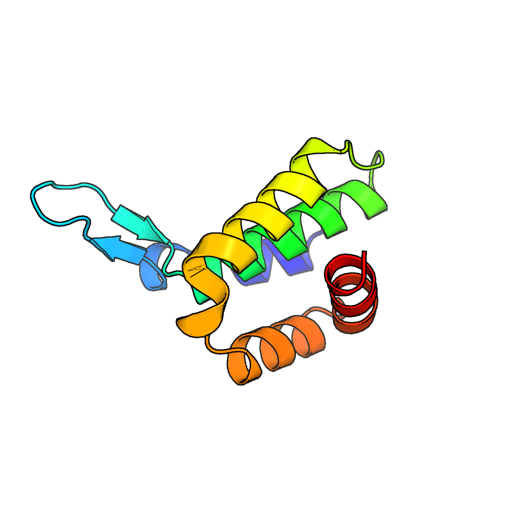 . GLN A 1 86 ? 1.161 -13.079 -5.418 1.00 96.50 86 GLN A O 1
ATOM 735 N N . ASN A 1 87 ? 2.845 -12.187 -6.612 1.00 94.44 87 ASN A N 1
ATOM 736 C CA . ASN A 1 87 ? 3.854 -13.118 -6.113 1.00 94.44 87 ASN A CA 1
ATOM 737 C C . ASN A 1 87 ? 4.067 -12.982 -4.601 1.00 94.44 87 ASN A C 1
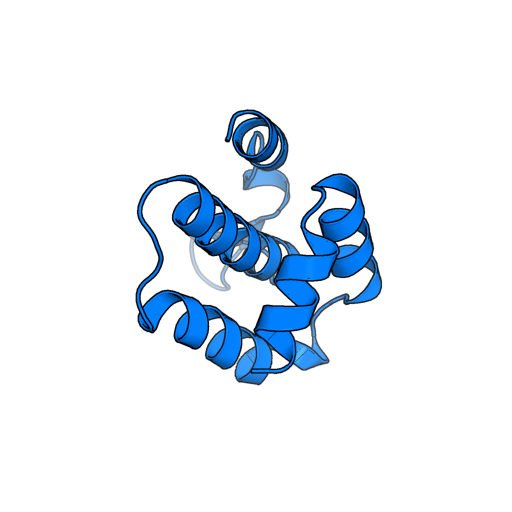ATOM 739 O O . ASN A 1 87 ? 4.216 -13.990 -3.924 1.00 94.44 87 ASN A O 1
ATOM 743 N N . ILE A 1 88 ? 4.044 -11.762 -4.057 1.00 93.56 88 ILE A N 1
ATOM 744 C CA . ILE A 1 88 ? 4.179 -11.537 -2.610 1.00 93.56 88 ILE A CA 1
ATOM 745 C C . ILE A 1 88 ? 2.977 -12.085 -1.834 1.00 93.56 88 ILE A C 1
ATOM 747 O O . ILE A 1 88 ? 3.156 -12.585 -0.732 1.00 93.56 88 ILE A O 1
ATOM 751 N N . LEU A 1 89 ? 1.765 -11.985 -2.385 1.00 91.75 89 LEU A N 1
ATOM 752 C CA . LEU A 1 89 ? 0.535 -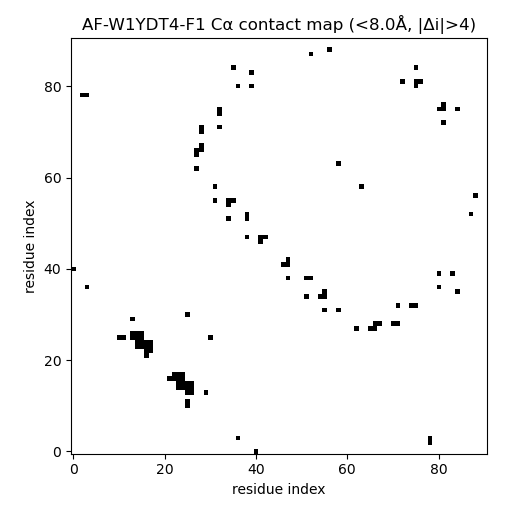12.396 -1.698 1.00 91.75 89 LEU A CA 1
ATOM 753 C C . LEU A 1 89 ? 0.303 -13.913 -1.670 1.00 91.75 89 LEU A C 1
ATOM 755 O O . LEU A 1 89 ? -0.535 -14.375 -0.900 1.00 91.75 89 LEU A O 1
ATOM 759 N N . ILE A 1 90 ? 0.987 -14.667 -2.533 1.00 88.19 90 ILE A N 1
ATOM 760 C CA . ILE A 1 90 ? 0.878 -16.133 -2.616 1.00 88.19 90 ILE A CA 1
ATOM 761 C C . ILE A 1 90 ? 1.937 -16.833 -1.739 1.00 88.19 90 ILE A C 1
ATOM 763 O O . ILE A 1 90 ? 1.776 -18.014 -1.432 1.00 88.19 90 ILE A O 1
ATOM 767 N N . LEU A 1 91 ? 3.000 -16.117 -1.348 1.00 67.44 91 LEU A N 1
ATOM 768 C CA . LEU A 1 91 ? 4.033 -16.590 -0.413 1.00 67.44 91 LEU A CA 1
ATOM 769 C C . LEU A 1 91 ? 3.487 -16.745 1.011 1.00 67.44 91 LEU A C 1
ATOM 771 O O . LEU A 1 91 ? 3.892 -17.734 1.661 1.00 67.44 91 LEU A O 1
#

InterPro domains:
  IPR039498 Uncharacterised nucleotidyltransferase [PF14907] (7-91)

pLDDT: mean 92.25, std 8.15, range [60.38, 98.31]

Organism: NCBI:txid408170

Nearest PDB structures (foldseek):
  7shf-assembly1_C  TM=4.690E-01  e=1.422E+00  Homo sapiens
  5t7v-assembly1_S6  TM=3.865E-01  e=7.633E+00  Staphylococcus aureus

Solvent-accessible surface area (backbone atoms only — not comparable to full-atom values): 5503 Å² total; per-residue (Å²): 111,73,67,59,54,61,75,59,67,62,59,71,84,45,46,41,76,46,92,90,54,104,45,70,41,64,34,70,54,63,44,51,53,47,52,57,52,51,49,50,54,25,61,78,72,80,51,78,62,71,63,61,58,49,52,49,53,53,47,43,73,73,44,50,91,78,45,58,60,69,61,51,51,54,52,24,54,77,66,74,38,45,70,61,52,55,57,63,74,74,107

Sequence (91 aa):
IIFFKKFFSNPWEYTVSLKGDYSYTLNKNYHLIYLLVHIAKHFYGCGCGVRMIMDIAMYINKFGKELDWDYIWAEMDKLDLRLLTQNILIL